Protein AF-A0A1B0BAG0-F1 (afdb_monomer)

Radius of gyration: 17.71 Å; Cα contacts (8 Å, |Δi|>4): 129; chains: 1; bounding box: 37×56×43 Å

Organism: NCBI:txid67801

Secondary structure (DSSP, 8-state):
--SSHHHHHHHHHHHHHT----HHHHHHS---HHHHHHHHHHHHHTT--S----TT--HHHHHHHHHHH-SS--HHHHHHHHHHHHHTTSB-GGGPBP--S-HHHHHHHHHHHHHHHHHHHHHHSS-HHHHHHHHHHHHHHHHHHHH-

Mean predicted aligned error: 11.03 Å

Structure (mmCIF, N/CA/C/O backbone):
data_AF-A0A1B0BAG0-F1
#
_entry.id   AF-A0A1B0BAG0-F1
#
loop_
_atom_site.group_PDB
_atom_site.id
_atom_site.type_symbol
_atom_site.label_atom_id
_atom_site.label_alt_id
_atom_site.label_comp_id
_atom_site.label_asym_id
_atom_site.label_entity_id
_atom_site.label_seq_id
_atom_site.pdbx_PDB_ins_code
_atom_site.Cartn_x
_atom_site.Cartn_y
_atom_site.Cartn_z
_atom_site.occupancy
_atom_site.B_iso_or_equiv
_atom_site.auth_seq_id
_atom_site.auth_comp_id
_atom_site.auth_asym_id
_atom_site.auth_atom_id
_atom_site.pdbx_PDB_model_num
ATOM 1 N N . MET A 1 1 ? -6.754 43.039 -27.843 1.00 47.22 1 MET A N 1
ATOM 2 C CA . MET A 1 1 ? -7.750 42.061 -27.342 1.00 47.22 1 MET A CA 1
ATOM 3 C C . MET A 1 1 ? -7.449 40.725 -28.001 1.00 47.22 1 MET A C 1
ATOM 5 O O . MET A 1 1 ? -7.025 40.761 -29.142 1.00 47.22 1 MET A O 1
ATOM 9 N N . GLN A 1 2 ? -7.673 39.607 -27.305 1.00 49.12 2 GLN A N 1
ATOM 10 C CA . GLN A 1 2 ? -7.195 38.240 -27.601 1.00 49.12 2 GLN A CA 1
ATOM 11 C C . GLN A 1 2 ? -5.753 37.982 -27.151 1.00 49.12 2 GLN A C 1
ATOM 13 O O . GLN A 1 2 ? -4.824 38.601 -27.645 1.00 49.12 2 GLN A O 1
ATOM 18 N N . SER A 1 3 ? -5.617 37.072 -26.181 1.00 52.56 3 SER A N 1
ATOM 19 C CA . SER A 1 3 ? -4.497 36.127 -25.971 1.00 52.56 3 SER A CA 1
ATOM 20 C C . SER A 1 3 ? -4.189 35.852 -24.489 1.00 52.56 3 SER A C 1
ATOM 22 O O . SER A 1 3 ? -3.134 35.332 -24.159 1.00 52.56 3 SER A O 1
ATOM 24 N N . TRP A 1 4 ? -5.095 36.170 -23.555 1.00 42.81 4 TRP A N 1
ATOM 25 C CA . TRP A 1 4 ? -4.972 35.696 -22.160 1.00 42.81 4 TRP A CA 1
ATOM 26 C C . TRP A 1 4 ? -5.941 34.549 -21.835 1.00 42.81 4 TRP A C 1
ATOM 28 O O . TRP A 1 4 ? -5.652 33.723 -20.977 1.00 42.81 4 TRP A O 1
ATOM 38 N N . PHE A 1 5 ? -7.041 34.417 -22.587 1.00 45.72 5 PHE A N 1
ATOM 39 C CA . PHE A 1 5 ? -7.985 33.302 -22.434 1.00 45.72 5 PHE A CA 1
ATOM 40 C C . PHE A 1 5 ? -7.398 31.944 -22.861 1.00 45.72 5 PHE A C 1
ATOM 42 O O . PHE A 1 5 ? -7.742 30.929 -22.265 1.00 45.72 5 PHE A O 1
ATOM 49 N N . LEU A 1 6 ? -6.470 31.907 -23.827 1.00 45.78 6 LEU A N 1
ATOM 50 C CA . LEU A 1 6 ? -5.842 30.653 -24.276 1.00 45.78 6 LEU A CA 1
ATOM 51 C C . LEU A 1 6 ? -4.920 30.039 -23.209 1.00 45.78 6 LEU A C 1
ATOM 53 O O . LEU A 1 6 ? -4.870 28.820 -23.087 1.00 45.78 6 LEU A O 1
ATOM 57 N N . LEU A 1 7 ? -4.258 30.858 -22.384 1.00 48.84 7 LEU A N 1
ATOM 58 C CA . LEU A 1 7 ? -3.395 30.366 -21.301 1.00 48.84 7 LEU A CA 1
ATOM 59 C C . LEU A 1 7 ? -4.196 29.711 -20.164 1.00 48.84 7 LEU A C 1
ATOM 61 O O . LEU A 1 7 ? -3.745 28.724 -19.587 1.00 48.84 7 LEU A O 1
ATOM 65 N N . LEU A 1 8 ? -5.410 30.200 -19.887 1.00 47.00 8 LEU A N 1
ATOM 66 C CA . LEU A 1 8 ? -6.302 29.592 -18.892 1.00 47.00 8 LEU A CA 1
ATOM 67 C C . LEU A 1 8 ? -6.873 28.248 -19.365 1.00 47.00 8 LEU A C 1
ATOM 69 O O . LEU A 1 8 ? -7.036 27.338 -18.554 1.00 47.00 8 LEU A O 1
ATOM 73 N N . ILE A 1 9 ? -7.121 28.094 -20.669 1.00 47.66 9 ILE A N 1
ATOM 74 C CA . ILE A 1 9 ? -7.603 26.828 -21.241 1.00 47.66 9 ILE A CA 1
ATOM 75 C C . ILE A 1 9 ? -6.493 25.767 -21.202 1.00 47.66 9 ILE A C 1
ATOM 77 O O . ILE A 1 9 ? -6.750 24.635 -20.794 1.00 47.66 9 ILE A O 1
ATOM 81 N N . ILE A 1 10 ? -5.246 26.133 -21.526 1.00 47.59 10 ILE A N 1
ATOM 82 C CA . ILE A 1 10 ? -4.112 25.192 -21.480 1.00 47.59 10 ILE A CA 1
ATOM 83 C C . ILE A 1 10 ? -3.889 24.684 -20.043 1.00 47.59 10 ILE A C 1
ATOM 85 O O . ILE A 1 10 ? -3.738 23.479 -19.838 1.00 47.59 10 ILE A O 1
ATOM 89 N N . GLY A 1 11 ? -3.984 25.562 -19.037 1.00 44.12 11 GLY A N 1
ATOM 90 C CA . GLY A 1 11 ? -3.853 25.179 -17.626 1.00 44.12 11 GLY A CA 1
ATOM 91 C C . GLY A 1 11 ? -4.902 24.167 -17.143 1.00 44.12 11 GLY A C 1
ATOM 92 O O . GLY A 1 11 ? -4.575 23.290 -16.351 1.00 44.12 11 GLY A O 1
ATOM 93 N N . GLN A 1 12 ? -6.141 24.231 -17.647 1.00 40.72 12 GLN A N 1
ATOM 94 C CA . GLN A 1 12 ? -7.191 23.264 -17.292 1.00 40.72 12 GLN A CA 1
ATOM 95 C C . GLN A 1 12 ? -7.059 21.927 -18.034 1.00 40.72 12 GLN A C 1
ATOM 97 O O . GLN A 1 12 ? -7.434 20.886 -17.494 1.00 40.72 12 GLN A O 1
ATOM 102 N N . THR A 1 13 ? -6.502 21.926 -19.250 1.00 43.00 13 THR A N 1
ATOM 103 C CA . THR A 1 13 ? -6.323 20.688 -20.030 1.00 43.00 13 THR A CA 1
ATOM 104 C C . THR A 1 13 ? -5.243 19.764 -19.467 1.00 43.00 13 THR A C 1
ATOM 106 O O . THR A 1 13 ? -5.418 18.547 -19.498 1.00 43.00 13 THR A O 1
ATOM 109 N N . VAL A 1 14 ? -4.175 20.307 -18.868 1.00 44.12 14 VAL A N 1
ATOM 110 C CA . VAL A 1 14 ? -3.116 19.493 -18.239 1.00 44.12 14 VAL A CA 1
ATOM 111 C C . VAL A 1 14 ? -3.667 18.693 -17.051 1.00 44.12 14 VAL A C 1
ATOM 113 O O . VA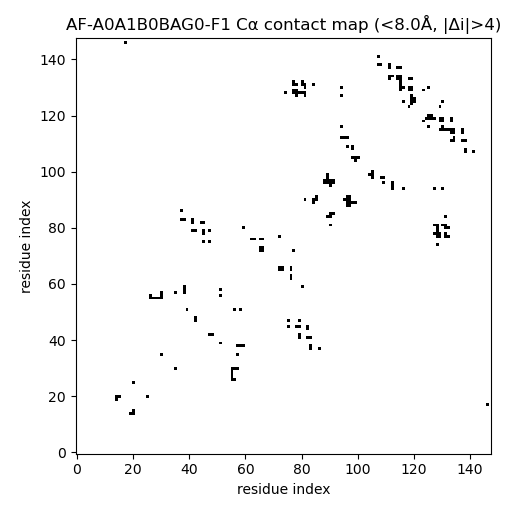L A 1 14 ? -3.348 17.518 -16.890 1.00 44.12 14 VAL A O 1
ATOM 116 N N . THR A 1 15 ? -4.580 19.274 -16.271 1.00 44.72 15 THR A N 1
ATOM 117 C CA . THR A 1 15 ? -5.223 18.605 -15.127 1.00 44.72 15 THR A CA 1
ATOM 118 C C . THR A 1 15 ? -6.066 17.394 -15.547 1.00 44.72 15 THR A C 1
ATOM 120 O O . THR A 1 15 ? -6.131 16.405 -14.818 1.00 44.72 15 THR A O 1
ATOM 123 N N . ILE A 1 16 ? -6.683 17.446 -16.734 1.00 45.25 16 ILE A N 1
ATOM 124 C CA . ILE A 1 16 ? -7.505 16.358 -17.291 1.00 45.25 16 ILE A CA 1
ATOM 125 C C . ILE A 1 16 ? -6.622 15.205 -17.790 1.00 45.25 16 ILE A C 1
ATOM 127 O O . ILE A 1 16 ? -6.950 14.045 -17.555 1.00 45.25 16 ILE A O 1
ATOM 131 N N . ILE A 1 17 ? -5.488 15.512 -18.431 1.00 41.28 17 ILE A N 1
ATOM 132 C CA . ILE A 1 17 ? -4.572 14.500 -18.986 1.00 41.28 17 ILE A CA 1
ATOM 133 C C . ILE A 1 17 ? -3.839 13.733 -17.870 1.00 41.28 17 ILE A C 1
ATOM 135 O O . ILE A 1 17 ? -3.554 12.549 -18.027 1.00 41.28 17 ILE A O 1
ATOM 139 N N . LEU A 1 18 ? -3.581 14.371 -16.72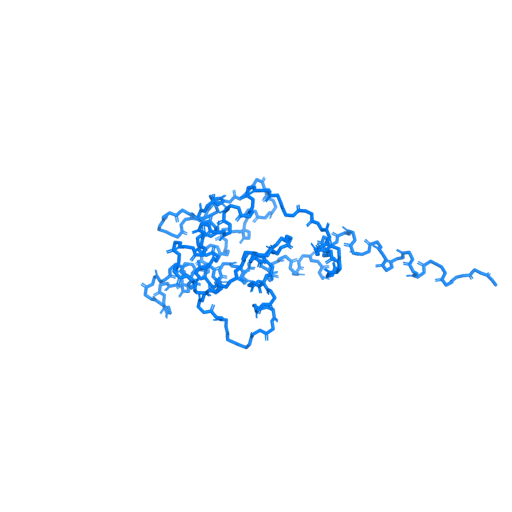3 1.00 37.47 18 LEU A N 1
ATOM 140 C CA . LEU A 1 18 ? -2.812 13.775 -15.622 1.00 37.47 18 LEU A CA 1
ATOM 141 C C . LEU A 1 18 ? -3.653 13.078 -14.547 1.00 37.47 18 LEU A C 1
ATOM 143 O O . LEU A 1 18 ? -3.092 12.523 -13.606 1.00 37.47 18 LEU A O 1
ATOM 147 N N . GLY A 1 19 ? -4.986 13.121 -14.631 1.00 38.22 19 GLY A N 1
ATOM 148 C CA . GLY A 1 19 ? -5.865 12.496 -13.633 1.00 38.22 19 GLY A CA 1
ATOM 149 C C . GLY A 1 19 ? -5.715 13.050 -12.206 1.00 38.22 19 GLY A C 1
ATOM 150 O O . GLY A 1 19 ? -6.304 12.512 -11.267 1.00 38.22 19 GLY A O 1
ATOM 151 N N . VAL A 1 20 ? -4.957 14.134 -12.007 1.00 45.09 20 VAL A N 1
ATOM 152 C CA . VAL A 1 20 ? -4.765 14.756 -10.695 1.00 45.09 20 VAL A CA 1
ATOM 153 C C . VAL A 1 20 ? -5.921 15.717 -10.449 1.00 45.09 20 VAL A C 1
ATOM 155 O O . VAL A 1 20 ? -5.841 16.907 -10.740 1.00 45.09 20 VAL A O 1
ATOM 158 N N . LYS A 1 21 ? -7.025 15.195 -9.906 1.00 43.72 21 LYS A N 1
ATOM 159 C CA . LYS A 1 21 ? -8.146 16.036 -9.466 1.00 43.72 21 LYS A CA 1
ATOM 160 C C . LYS A 1 21 ? -7.672 17.040 -8.399 1.00 43.72 21 LYS A C 1
ATOM 162 O O . LYS A 1 21 ? -6.966 16.620 -7.471 1.00 43.72 21 LYS A O 1
ATOM 167 N N . PRO A 1 22 ? -8.059 18.330 -8.492 1.00 44.94 22 PRO A N 1
ATOM 168 C CA . PRO A 1 22 ? -7.777 19.313 -7.450 1.00 44.94 22 PRO A CA 1
ATOM 169 C C . PRO A 1 22 ? -8.440 18.896 -6.129 1.00 44.94 22 PRO A C 1
ATOM 171 O O . PRO A 1 22 ? -9.479 18.237 -6.130 1.00 44.94 22 PRO A O 1
ATOM 174 N N . MET A 1 23 ? -7.850 19.289 -4.997 1.00 41.16 23 MET A N 1
ATOM 175 C CA . MET A 1 23 ? -8.252 18.858 -3.644 1.00 41.16 23 MET A CA 1
ATOM 176 C C . MET A 1 23 ? -9.758 19.036 -3.361 1.00 41.16 23 MET A C 1
ATOM 178 O O . MET A 1 23 ? -10.390 18.156 -2.787 1.00 41.16 23 MET A O 1
ATOM 182 N N . VAL A 1 24 ? -10.353 20.133 -3.838 1.00 37.22 24 VAL A N 1
ATOM 183 C CA . VAL A 1 24 ? -11.793 20.431 -3.696 1.00 37.22 24 VAL A CA 1
ATOM 184 C C . VAL A 1 24 ? -12.674 19.444 -4.474 1.00 37.22 24 VAL A C 1
ATOM 186 O O . VAL A 1 24 ? -13.793 19.147 -4.073 1.00 37.22 24 VAL A O 1
ATOM 189 N N . GLN A 1 25 ? -12.174 18.914 -5.586 1.00 44.16 25 GLN A N 1
ATOM 190 C CA . GLN A 1 25 ? -12.918 18.012 -6.459 1.00 44.16 25 GLN A CA 1
ATOM 191 C C . GLN A 1 25 ? -12.803 16.549 -6.012 1.00 44.16 25 GLN A C 1
ATOM 193 O O . GLN A 1 25 ? -13.757 15.808 -6.203 1.00 44.16 25 GLN A O 1
ATOM 198 N N . ARG A 1 26 ? -11.710 16.164 -5.329 1.00 47.41 26 ARG A N 1
ATOM 199 C CA . ARG A 1 26 ? -11.632 14.894 -4.576 1.00 47.41 26 ARG A CA 1
ATOM 200 C C . ARG A 1 26 ? -12.617 14.851 -3.410 1.00 47.41 26 ARG A C 1
ATOM 202 O O . ARG A 1 26 ? -13.326 13.871 -3.252 1.00 47.41 26 ARG A O 1
ATOM 209 N N . TYR A 1 27 ? -12.727 15.950 -2.659 1.00 40.06 27 TYR A N 1
ATOM 210 C CA . TYR A 1 27 ? -13.672 16.058 -1.541 1.00 40.06 27 TYR A CA 1
ATOM 211 C C . TYR A 1 27 ? -15.146 15.951 -1.979 1.00 40.06 27 TYR A C 1
ATOM 213 O O . TYR A 1 27 ? -15.988 15.469 -1.227 1.00 40.06 27 TYR A O 1
ATOM 221 N N . ASN A 1 28 ? -15.454 16.385 -3.206 1.00 43.81 28 ASN A N 1
ATOM 222 C CA . ASN A 1 28 ? -16.802 16.338 -3.775 1.00 43.81 28 ASN A CA 1
ATOM 223 C C . ASN A 1 28 ? -17.110 15.046 -4.550 1.00 43.81 28 ASN A C 1
ATOM 225 O O . ASN A 1 28 ? -18.269 14.824 -4.908 1.00 43.81 28 ASN A O 1
ATOM 229 N N . ASP A 1 29 ? -16.116 14.196 -4.826 1.00 54.41 29 ASP A N 1
ATOM 230 C CA . ASP A 1 29 ? -16.383 12.881 -5.398 1.00 54.41 29 ASP A CA 1
ATOM 231 C C . ASP A 1 29 ? -17.060 12.010 -4.333 1.00 54.41 29 ASP A C 1
ATOM 233 O O . ASP A 1 29 ? -16.600 11.863 -3.198 1.00 54.41 29 ASP A O 1
ATOM 237 N N . THR A 1 30 ? -18.182 11.394 -4.690 1.00 57.12 30 THR A N 1
ATOM 238 C CA . THR A 1 30 ? -18.817 10.413 -3.814 1.00 57.12 30 THR A CA 1
ATOM 239 C C . THR A 1 30 ? -17.942 9.166 -3.789 1.00 57.12 30 THR A C 1
ATOM 241 O O . THR A 1 30 ? -17.905 8.402 -4.752 1.00 57.12 30 THR A O 1
ATOM 244 N N . ILE A 1 31 ? -17.223 8.949 -2.685 1.00 67.62 31 ILE A N 1
ATOM 245 C CA . ILE A 1 31 ? -16.527 7.683 -2.448 1.00 67.62 31 ILE A CA 1
ATOM 246 C C . ILE A 1 31 ? -17.585 6.583 -2.459 1.00 67.62 31 ILE A C 1
ATOM 248 O O . ILE A 1 31 ? -18.521 6.610 -1.654 1.00 67.62 31 ILE A O 1
ATOM 252 N N . GLY A 1 32 ? -17.445 5.635 -3.385 1.00 74.75 32 GLY A N 1
ATOM 253 C CA . GLY A 1 32 ? -18.397 4.544 -3.534 1.00 74.75 32 GLY A CA 1
ATOM 254 C C . GLY A 1 32 ? -18.560 3.755 -2.226 1.00 74.75 32 GLY A C 1
ATOM 255 O O . GLY A 1 32 ? -17.588 3.594 -1.479 1.00 74.75 32 GLY A O 1
ATOM 256 N N . PRO A 1 33 ? -19.762 3.221 -1.942 1.00 80.94 33 PRO A N 1
ATOM 257 C CA . PRO A 1 33 ? -20.029 2.482 -0.706 1.00 80.94 33 PRO A CA 1
ATOM 258 C C . PRO A 1 33 ? -19.107 1.266 -0.540 1.00 80.94 33 PRO A C 1
ATOM 260 O O . PRO A 1 33 ? -18.732 0.911 0.576 1.00 80.94 33 PRO A O 1
ATOM 263 N N . GLU A 1 34 ? -18.691 0.649 -1.648 1.00 84.06 34 GLU A N 1
ATOM 264 C CA . GLU A 1 34 ? -17.728 -0.450 -1.638 1.00 84.06 34 GLU A CA 1
ATOM 265 C C . GLU A 1 34 ? -16.328 -0.002 -1.202 1.00 84.06 34 GLU A C 1
ATOM 267 O O . GLU A 1 34 ? -15.720 -0.652 -0.352 1.00 84.06 34 GLU A O 1
ATOM 272 N N . THR A 1 35 ? -15.833 1.124 -1.722 1.00 85.00 35 THR A N 1
ATOM 273 C CA . THR A 1 35 ? -14.533 1.674 -1.327 1.00 85.00 35 THR A CA 1
ATOM 274 C C . THR A 1 35 ? -14.530 2.010 0.159 1.00 85.00 35 THR A C 1
ATOM 276 O O . THR A 1 35 ? -13.646 1.541 0.868 1.00 85.00 35 THR A O 1
ATOM 279 N N . GLN A 1 36 ? -15.555 2.707 0.666 1.00 86.56 36 GLN A N 1
ATOM 280 C CA . GLN A 1 36 ? -15.660 3.002 2.102 1.00 86.56 36 GLN A CA 1
ATOM 281 C C . GLN A 1 36 ? -15.696 1.730 2.956 1.00 86.56 36 GLN A C 1
ATOM 283 O O . GLN A 1 36 ? -15.057 1.670 4.007 1.00 86.56 36 GLN A O 1
ATOM 288 N N . ARG A 1 37 ? -16.417 0.691 2.513 1.00 88.94 37 ARG A N 1
ATOM 289 C CA . ARG A 1 37 ? -16.440 -0.604 3.205 1.00 88.94 37 ARG A CA 1
ATOM 290 C C . ARG A 1 37 ? -15.038 -1.208 3.292 1.00 88.94 37 ARG A C 1
ATOM 292 O O . ARG A 1 37 ? -14.629 -1.613 4.377 1.00 88.94 37 ARG A O 1
ATOM 299 N N . ILE A 1 38 ? -14.302 -1.246 2.181 1.00 91.81 38 ILE A N 1
ATOM 300 C CA . ILE A 1 38 ? -12.936 -1.790 2.132 1.00 91.81 38 ILE A CA 1
ATOM 301 C C . ILE A 1 38 ? -11.992 -0.985 3.032 1.00 91.81 38 ILE A C 1
ATOM 303 O O . ILE A 1 38 ? -11.222 -1.571 3.791 1.00 91.81 38 ILE A O 1
ATOM 307 N N . GLU A 1 39 ? -12.072 0.345 2.998 1.00 92.69 39 GLU A N 1
ATOM 308 C CA . GLU A 1 39 ? -11.261 1.212 3.855 1.00 92.69 39 GLU A CA 1
ATOM 309 C C . GLU A 1 39 ? -11.508 0.928 5.347 1.00 92.69 39 GLU A C 1
ATOM 311 O O . GLU A 1 39 ? -10.554 0.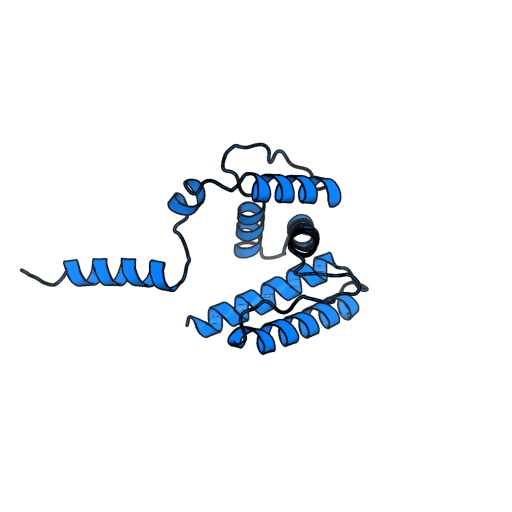745 6.106 1.00 92.69 39 GLU A O 1
ATOM 316 N N . LYS A 1 40 ? -12.778 0.799 5.763 1.00 91.44 40 LYS A N 1
ATOM 317 C CA . LYS A 1 40 ? -13.149 0.443 7.145 1.00 91.44 40 LYS A CA 1
ATOM 318 C C . LYS A 1 40 ? -12.665 -0.952 7.539 1.00 91.44 40 LYS A C 1
ATOM 320 O O . LYS A 1 40 ? -12.184 -1.141 8.657 1.00 91.44 40 LYS A O 1
ATOM 325 N N . GLU A 1 41 ? -12.764 -1.928 6.637 1.00 94.06 41 GLU A N 1
ATOM 326 C CA . GLU A 1 41 ? -12.221 -3.268 6.871 1.00 94.06 41 GLU A CA 1
ATOM 327 C C . GLU A 1 41 ? -10.712 -3.234 7.101 1.00 94.06 41 GLU A C 1
ATOM 329 O O . GLU A 1 41 ? -10.234 -3.889 8.023 1.00 94.06 41 GLU A O 1
ATOM 334 N N . CYS A 1 42 ? -9.973 -2.445 6.319 1.00 95.56 42 CYS A N 1
ATOM 335 C CA . CYS A 1 42 ? -8.527 -2.347 6.466 1.00 95.56 42 CYS A CA 1
ATOM 336 C C . CYS A 1 42 ? -8.088 -1.628 7.735 1.00 95.56 42 CYS A C 1
ATOM 338 O O . CYS A 1 42 ? -7.143 -2.072 8.381 1.00 95.56 42 CYS A O 1
ATOM 340 N N . LEU A 1 43 ? -8.803 -0.582 8.152 1.00 94.69 43 LEU A N 1
ATOM 341 C CA . LEU A 1 43 ? -8.571 0.031 9.460 1.00 94.69 43 LEU A CA 1
ATOM 342 C C . LEU A 1 43 ? -8.731 -0.984 10.597 1.00 94.69 43 LEU A C 1
ATOM 344 O O . LEU A 1 43 ? -7.908 -1.026 11.510 1.00 94.69 43 LEU A O 1
ATOM 348 N N . LYS A 1 44 ? -9.767 -1.829 10.520 1.00 94.81 44 LYS A N 1
ATOM 349 C CA . LYS A 1 44 ? -10.035 -2.863 11.523 1.00 94.81 44 LYS A CA 1
ATOM 350 C C . LYS A 1 44 ? -8.999 -3.989 11.492 1.00 94.81 44 LYS A C 1
ATOM 352 O O . LYS A 1 44 ? -8.515 -4.380 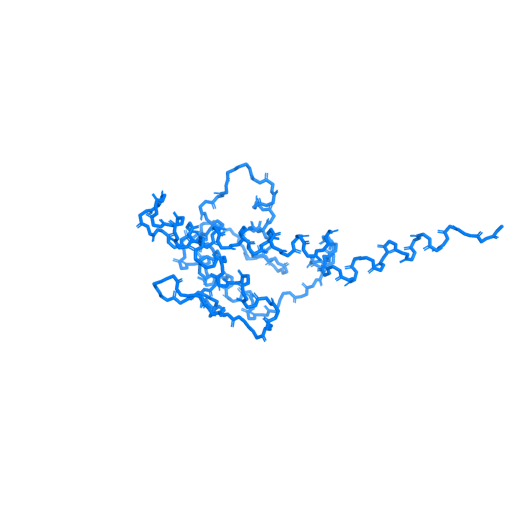12.548 1.00 94.81 44 LYS A O 1
ATOM 357 N N . GLU A 1 45 ? -8.677 -4.518 10.312 1.00 95.81 45 GLU A N 1
ATOM 358 C CA . GLU A 1 45 ? -7.743 -5.641 10.145 1.00 95.81 45 GLU A CA 1
ATOM 359 C C . GLU A 1 45 ? -6.332 -5.273 10.619 1.00 95.81 45 GLU A C 1
ATOM 361 O O . GLU A 1 45 ? -5.697 -6.046 11.331 1.00 95.81 45 GLU A O 1
ATOM 366 N N . GLU A 1 46 ? -5.879 -4.059 10.305 1.00 95.50 46 GLU A N 1
ATOM 367 C CA . GLU A 1 46 ? -4.564 -3.549 10.707 1.00 95.50 46 GLU A CA 1
ATOM 368 C C . GLU A 1 46 ? -4.555 -2.940 12.120 1.00 95.50 46 GLU A C 1
ATOM 370 O O . GLU A 1 46 ? -3.532 -2.425 12.567 1.00 95.50 46 GLU A O 1
ATOM 375 N N . SER A 1 47 ? -5.690 -2.980 12.833 1.00 94.94 47 SER A N 1
ATOM 376 C CA . SER A 1 47 ? -5.860 -2.383 14.167 1.00 94.94 47 SER A CA 1
ATOM 377 C C . SER A 1 47 ? -5.419 -0.912 14.236 1.00 94.94 47 SER A C 1
ATOM 379 O O . SER A 1 47 ? -4.814 -0.471 15.215 1.00 94.94 47 SER A O 1
ATOM 381 N N . ILE A 1 48 ? -5.705 -0.141 13.183 1.00 93.44 48 ILE A N 1
ATOM 382 C CA . ILE A 1 48 ? -5.292 1.260 13.074 1.00 93.44 48 ILE A CA 1
ATOM 383 C C . ILE A 1 48 ? -6.259 2.127 13.890 1.00 93.44 48 ILE A C 1
ATOM 385 O O . ILE A 1 48 ? -7.449 2.184 13.567 1.00 93.44 48 ILE A O 1
ATOM 389 N N . PRO A 1 49 ? -5.778 2.832 14.931 1.00 86.81 49 PRO A N 1
ATOM 390 C CA . PRO A 1 49 ? -6.630 3.694 15.730 1.00 86.81 49 PRO A CA 1
ATOM 391 C C . PRO A 1 49 ? -7.003 4.957 14.949 1.00 86.81 49 PRO A C 1
ATOM 393 O O . PRO A 1 49 ? -6.177 5.537 14.242 1.00 86.81 49 PRO A O 1
ATOM 396 N N . GLY A 1 50 ? -8.237 5.420 15.123 1.00 77.38 50 GLY A N 1
ATOM 397 C CA . GLY A 1 50 ? -8.700 6.693 14.579 1.00 77.38 50 GLY A CA 1
ATOM 398 C C . GLY A 1 50 ? -10.205 6.718 14.352 1.00 77.38 50 GLY A C 1
ATOM 399 O O . GLY A 1 50 ? -10.840 5.676 14.195 1.00 77.38 50 GLY A O 1
ATOM 400 N N . ASN A 1 51 ? -10.775 7.922 14.343 1.00 74.75 51 ASN A N 1
ATOM 401 C CA . ASN A 1 51 ? -12.167 8.124 13.969 1.00 74.75 51 ASN A CA 1
ATOM 402 C C . ASN A 1 51 ? -12.241 8.531 12.494 1.00 74.75 51 ASN A C 1
ATOM 404 O O . ASN A 1 51 ? -12.079 9.700 12.154 1.00 74.75 51 ASN A O 1
ATOM 408 N N . PHE A 1 52 ? -12.453 7.540 11.634 1.00 78.06 52 PHE A N 1
ATOM 409 C CA . PHE A 1 52 ? -12.561 7.710 10.184 1.00 78.06 52 PHE A CA 1
ATOM 410 C C . PHE A 1 52 ? -14.015 7.646 9.692 1.00 78.06 52 PHE A C 1
ATOM 412 O O . PHE A 1 52 ? -14.259 7.516 8.496 1.00 78.06 52 PHE A O 1
ATOM 419 N N . ASP A 1 53 ? -14.994 7.717 10.600 1.00 69.69 53 ASP A N 1
ATOM 420 C CA . ASP A 1 53 ? -16.418 7.573 10.278 1.00 69.69 53 ASP A CA 1
ATOM 421 C C . ASP A 1 53 ? -17.049 8.904 9.838 1.00 69.69 53 ASP A C 1
ATOM 423 O O . ASP A 1 53 ? -18.073 9.350 10.355 1.00 69.69 53 ASP A O 1
ATOM 427 N N . LEU A 1 54 ? -16.386 9.580 8.899 1.00 68.12 54 LEU A N 1
ATOM 428 C CA . LEU A 1 54 ? -16.838 10.843 8.329 1.00 68.12 54 LEU A CA 1
ATOM 429 C C . LEU A 1 54 ? -17.424 10.599 6.928 1.00 68.12 54 LEU A C 1
ATOM 431 O O . LEU A 1 54 ? -16.770 9.963 6.094 1.00 68.12 54 LEU A O 1
ATOM 435 N N . PRO A 1 55 ? -18.634 11.110 6.627 1.00 66.06 55 PRO A N 1
ATOM 436 C CA . PRO A 1 55 ? -19.180 11.067 5.275 1.00 66.06 55 PRO A CA 1
ATOM 437 C C . PRO A 1 55 ? -18.209 11.721 4.287 1.00 66.06 55 PRO A C 1
ATOM 439 O O . PRO A 1 55 ? -17.656 12.780 4.579 1.00 66.06 55 PRO A O 1
ATOM 442 N N . HIS A 1 56 ? -18.016 11.103 3.119 1.00 71.50 56 HIS A N 1
ATOM 443 C CA . HIS A 1 56 ? -17.124 11.596 2.055 1.00 71.50 56 HIS A CA 1
ATOM 444 C C . HIS A 1 56 ? -15.634 11.670 2.429 1.00 71.50 56 HIS A C 1
ATOM 446 O O . HIS A 1 56 ? -14.848 12.292 1.721 1.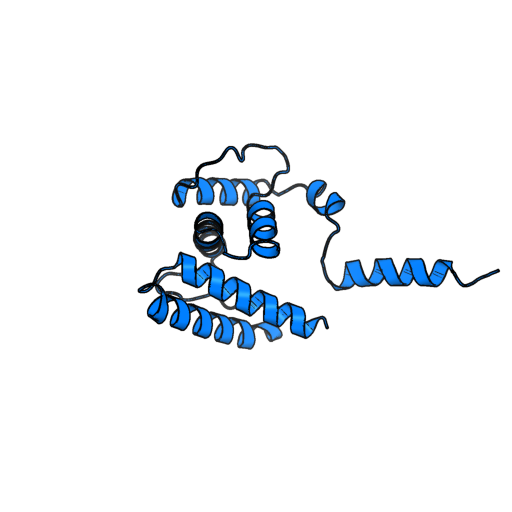00 71.50 56 HIS A O 1
ATOM 452 N N . TYR A 1 57 ? -15.218 11.009 3.510 1.00 81.81 57 TYR A N 1
ATOM 453 C CA . TYR A 1 57 ? -13.814 10.933 3.891 1.00 81.81 57 TYR A CA 1
ATOM 454 C C . TYR A 1 57 ? -13.152 9.668 3.347 1.00 81.81 57 TYR A C 1
ATOM 456 O O . TYR A 1 57 ? -13.592 8.562 3.657 1.00 81.81 57 TYR A O 1
ATOM 464 N N . SER A 1 58 ? -12.081 9.828 2.563 1.00 87.19 58 SER A N 1
ATOM 465 C CA . SER A 1 58 ? -11.274 8.700 2.094 1.00 87.19 58 SER A CA 1
ATOM 466 C C . SER A 1 58 ? -10.080 8.498 3.011 1.00 87.19 58 SER A C 1
ATOM 468 O O . SER A 1 58 ? -9.180 9.336 3.109 1.00 87.19 58 SER A O 1
ATOM 470 N N . VAL A 1 59 ? -10.044 7.331 3.643 1.00 90.75 59 VAL A N 1
ATOM 471 C CA . VAL A 1 59 ? -8.895 6.870 4.427 1.00 90.75 59 VAL A CA 1
ATOM 472 C C . VAL A 1 59 ? -7.678 6.686 3.520 1.00 90.75 59 VAL A C 1
ATOM 474 O O . VAL A 1 59 ? -6.552 6.995 3.911 1.00 90.75 59 VAL A O 1
ATOM 477 N N . THR A 1 60 ? -7.906 6.246 2.280 1.00 89.62 60 THR A N 1
ATOM 478 C CA . THR A 1 60 ? -6.859 6.144 1.263 1.00 89.62 60 THR A CA 1
ATOM 479 C C . THR A 1 60 ? -6.241 7.513 0.989 1.00 89.62 60 THR A C 1
ATOM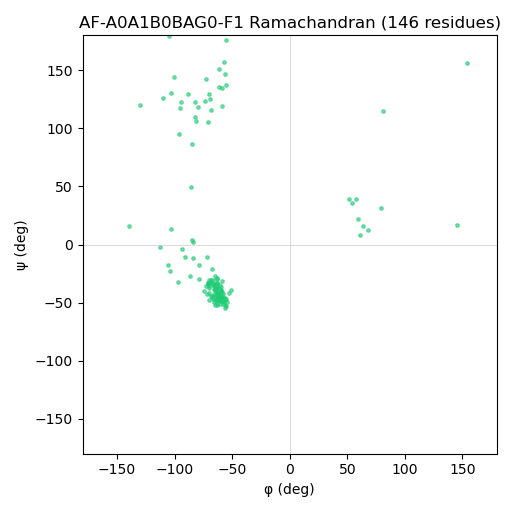 481 O O . THR A 1 60 ? -5.024 7.659 1.080 1.00 89.62 60 THR A O 1
ATOM 484 N N . GLU A 1 61 ? -7.052 8.541 0.719 1.00 88.19 61 GLU A N 1
ATOM 485 C CA . GLU A 1 61 ? -6.551 9.900 0.477 1.00 88.19 61 GLU A CA 1
ATOM 486 C C . GLU A 1 61 ? -5.859 10.499 1.700 1.00 88.19 61 GLU A C 1
ATOM 488 O O . GLU A 1 61 ? -4.828 11.156 1.550 1.00 88.19 61 GLU A O 1
ATOM 493 N N . HIS A 1 62 ? -6.369 10.234 2.905 1.00 90.06 62 HIS A N 1
ATOM 494 C CA . HIS A 1 62 ? -5.712 10.633 4.146 1.00 90.06 62 HIS A CA 1
ATOM 495 C C . HIS A 1 62 ? -4.280 10.096 4.227 1.00 90.06 62 HIS A C 1
ATOM 497 O O . HIS A 1 62 ? -3.336 10.863 4.431 1.00 90.06 62 HIS A O 1
ATOM 503 N N . PHE A 1 63 ? -4.103 8.786 4.033 1.00 91.50 63 PHE A N 1
ATOM 504 C CA . PHE A 1 63 ? -2.782 8.170 4.110 1.00 91.50 63 PHE A CA 1
ATOM 505 C C . PHE A 1 63 ? -1.880 8.552 2.935 1.00 91.50 63 PHE A C 1
ATOM 507 O O . PHE A 1 63 ? -0.678 8.721 3.140 1.00 91.50 63 PHE A O 1
ATOM 514 N N . LEU A 1 64 ? -2.428 8.770 1.735 1.00 88.31 64 LEU A N 1
ATOM 515 C CA . LEU A 1 64 ? -1.665 9.340 0.619 1.00 88.31 64 LEU A CA 1
ATOM 516 C C . LEU A 1 64 ? -1.160 10.750 0.945 1.00 88.31 64 LEU A C 1
ATOM 518 O O . LEU A 1 64 ? 0.005 11.050 0.694 1.00 88.31 64 LEU A O 1
ATOM 522 N N . GLY A 1 65 ? -2.001 11.600 1.537 1.00 86.25 65 GLY A N 1
ATOM 523 C CA . GLY A 1 65 ? -1.610 12.943 1.964 1.00 86.25 65 GLY A CA 1
ATOM 524 C C . GLY A 1 65 ? -0.510 12.912 3.025 1.00 86.25 65 GLY A C 1
ATOM 525 O O . GLY A 1 65 ? 0.462 13.659 2.930 1.00 86.25 65 GLY A O 1
ATOM 526 N N . GLN A 1 66 ? -0.601 11.996 3.994 1.00 87.31 66 GLN A N 1
ATOM 527 C CA . GLN A 1 66 ? 0.479 11.785 4.961 1.00 87.31 66 GLN A CA 1
ATOM 528 C C . GLN A 1 66 ? 1.778 11.369 4.273 1.00 87.31 66 GLN A C 1
ATOM 530 O O . GLN A 1 66 ? 2.826 11.934 4.565 1.00 87.31 66 GLN A O 1
ATOM 535 N N . ILE A 1 67 ? 1.714 10.420 3.338 1.00 87.25 67 ILE A N 1
ATOM 536 C CA . ILE A 1 67 ? 2.881 9.945 2.590 1.00 87.25 67 ILE A CA 1
ATOM 537 C C . ILE A 1 67 ? 3.565 11.077 1.818 1.00 87.25 67 ILE A C 1
ATOM 539 O O . ILE A 1 67 ? 4.788 11.177 1.849 1.00 87.25 67 ILE A O 1
ATOM 543 N N . GLN A 1 68 ? 2.794 11.926 1.137 1.00 83.81 68 GLN A N 1
ATOM 544 C CA . GLN A 1 68 ? 3.325 12.995 0.283 1.00 83.81 68 GLN A CA 1
ATOM 545 C C . GLN A 1 68 ? 4.139 14.040 1.050 1.00 83.81 68 GLN A C 1
ATOM 547 O O . GLN A 1 68 ? 5.039 14.655 0.481 1.00 83.81 68 GLN A O 1
ATOM 552 N N . HIS A 1 69 ? 3.826 14.247 2.327 1.00 80.12 69 HIS A N 1
ATOM 553 C CA . HIS A 1 69 ? 4.435 15.291 3.148 1.00 80.12 69 HIS A CA 1
ATOM 554 C C . HIS A 1 69 ? 5.324 14.750 4.273 1.00 80.12 69 HIS A C 1
ATOM 556 O O . HIS A 1 69 ? 5.912 15.532 5.019 1.00 80.12 69 HIS A O 1
ATOM 562 N N . ALA A 1 70 ? 5.430 13.430 4.421 1.00 82.38 70 ALA A N 1
ATOM 563 C CA . ALA A 1 70 ? 6.182 12.821 5.505 1.00 82.38 70 ALA A CA 1
ATOM 564 C C . ALA A 1 70 ? 7.657 12.613 5.145 1.00 82.38 70 ALA A C 1
ATOM 566 O O . ALA A 1 70 ? 7.991 11.958 4.162 1.00 82.38 70 ALA A O 1
ATOM 567 N N . THR A 1 71 ? 8.551 13.067 6.027 1.00 85.81 71 THR A N 1
ATOM 568 C CA . THR A 1 71 ? 9.975 12.687 5.997 1.00 85.81 71 THR A CA 1
ATOM 569 C C . THR A 1 71 ? 10.167 11.204 6.323 1.00 85.81 71 THR A C 1
ATOM 571 O O . THR A 1 71 ? 11.065 10.553 5.798 1.00 85.81 71 THR A O 1
ATOM 574 N N . VAL A 1 72 ? 9.313 10.663 7.199 1.00 88.50 72 VAL A N 1
ATOM 575 C CA . VAL A 1 72 ? 9.292 9.249 7.587 1.00 88.50 72 VAL A CA 1
ATOM 576 C C . VAL A 1 72 ? 7.865 8.742 7.472 1.00 88.50 72 VAL A C 1
ATOM 578 O O . VAL A 1 72 ? 6.965 9.245 8.143 1.00 88.50 72 VAL A O 1
ATOM 581 N N . ILE A 1 73 ? 7.660 7.732 6.630 1.00 92.06 73 ILE A N 1
ATOM 582 C CA . ILE A 1 73 ? 6.320 7.226 6.341 1.00 92.06 73 ILE A CA 1
ATOM 583 C C . ILE A 1 73 ? 5.730 6.507 7.566 1.00 92.06 73 ILE A C 1
ATOM 585 O O . ILE A 1 73 ? 6.348 5.554 8.057 1.00 92.06 73 ILE A O 1
ATOM 589 N N . PRO A 1 74 ? 4.530 6.896 8.041 1.00 92.75 74 PRO A N 1
ATOM 590 C CA . PRO A 1 74 ? 3.895 6.266 9.194 1.00 92.75 74 PRO A CA 1
ATOM 591 C C . PRO A 1 74 ? 3.599 4.785 8.956 1.00 92.75 74 PRO A C 1
ATOM 593 O O . PRO A 1 74 ? 3.030 4.424 7.926 1.00 92.75 74 PRO A O 1
ATOM 596 N N . LYS A 1 75 ? 3.891 3.929 9.945 1.00 93.94 75 LYS A N 1
ATOM 597 C CA . LYS A 1 75 ? 3.606 2.483 9.872 1.00 93.94 75 LYS A CA 1
ATOM 598 C C . LYS A 1 75 ? 2.143 2.192 9.519 1.00 93.94 75 LYS A C 1
ATOM 600 O O . LYS A 1 75 ? 1.880 1.347 8.670 1.00 93.94 75 LYS A O 1
ATOM 605 N N . ASN A 1 76 ? 1.208 2.936 10.112 1.00 95.12 76 ASN A N 1
ATOM 606 C CA . ASN A 1 76 ? -0.225 2.772 9.858 1.00 95.12 76 ASN A CA 1
ATOM 607 C C . ASN A 1 76 ? -0.579 2.988 8.382 1.00 95.12 76 ASN A C 1
ATOM 609 O O . ASN A 1 76 ? -1.353 2.212 7.838 1.00 95.12 76 ASN A O 1
ATOM 613 N N . ALA A 1 77 ? 0.032 3.973 7.716 1.00 94.44 77 ALA A N 1
ATOM 614 C CA . ALA A 1 77 ? -0.177 4.193 6.287 1.00 94.44 77 ALA A CA 1
ATOM 615 C C . ALA A 1 77 ? 0.312 2.984 5.476 1.00 94.44 77 ALA A C 1
ATOM 617 O O . ALA A 1 77 ? -0.420 2.451 4.646 1.00 94.44 77 ALA A O 1
ATOM 618 N N . LYS A 1 78 ? 1.524 2.495 5.768 1.00 95.50 78 LYS A N 1
ATOM 619 C CA . LYS A 1 78 ? 2.110 1.329 5.088 1.00 95.50 78 LYS A CA 1
ATOM 620 C C . LYS A 1 78 ? 1.226 0.085 5.222 1.00 95.50 78 LYS A C 1
ATOM 622 O O . LYS A 1 78 ? 0.912 -0.568 4.228 1.00 95.50 78 LYS A O 1
ATOM 627 N N . CYS A 1 79 ? 0.790 -0.215 6.444 1.00 96.56 79 CYS A N 1
ATOM 628 C CA . CYS A 1 79 ? -0.051 -1.375 6.723 1.00 96.56 79 CYS A CA 1
ATOM 629 C C . CYS A 1 79 ? -1.468 -1.222 6.161 1.00 96.56 79 CYS A C 1
ATOM 631 O O . CYS A 1 79 ? -2.009 -2.177 5.607 1.00 96.56 79 CYS A O 1
ATOM 633 N N . PHE A 1 80 ? -2.034 -0.012 6.179 1.00 96.31 80 PHE A N 1
ATOM 634 C CA . PHE A 1 80 ? -3.293 0.259 5.491 1.00 96.31 80 PHE A CA 1
ATOM 635 C C . PHE A 1 80 ? -3.200 -0.107 4.004 1.00 96.31 80 PHE A C 1
ATOM 637 O O . PHE A 1 80 ? -4.045 -0.850 3.507 1.00 96.31 80 PHE A O 1
ATOM 644 N N . PHE A 1 81 ? -2.139 0.327 3.308 1.00 94.25 81 PHE A N 1
ATOM 645 C CA . PHE A 1 81 ? -1.930 -0.035 1.903 1.00 94.25 81 PHE A CA 1
ATOM 646 C C . PHE A 1 81 ? -1.692 -1.531 1.699 1.00 94.25 81 PHE A C 1
ATOM 648 O O . PHE A 1 81 ? -2.170 -2.075 0.707 1.00 94.25 81 PHE A O 1
ATOM 655 N N . ARG A 1 82 ? -1.031 -2.226 2.636 1.00 95.12 82 ARG A N 1
ATOM 656 C CA . ARG A 1 82 ? -0.914 -3.694 2.595 1.00 95.12 82 ARG A CA 1
ATOM 657 C C . ARG A 1 82 ? -2.290 -4.353 2.538 1.00 95.12 82 ARG A C 1
ATOM 659 O O . ARG A 1 82 ? -2.542 -5.138 1.623 1.00 95.12 82 ARG A O 1
ATOM 666 N N . CYS A 1 83 ? -3.179 -4.032 3.482 1.00 95.75 83 CYS A N 1
ATOM 667 C CA . CYS A 1 83 ? -4.540 -4.564 3.466 1.00 95.75 83 CYS A CA 1
ATOM 668 C C . CYS A 1 83 ? -5.284 -4.148 2.196 1.00 95.75 83 CYS A C 1
ATOM 670 O O . CYS A 1 83 ? -5.876 -4.990 1.522 1.00 95.75 83 CYS A O 1
ATOM 672 N N . TRP A 1 84 ? -5.209 -2.869 1.832 1.00 94.31 84 TRP A N 1
ATOM 673 C CA . TRP A 1 84 ? -5.902 -2.328 0.670 1.00 94.31 84 TRP A CA 1
ATOM 674 C C . TRP A 1 84 ? -5.507 -3.084 -0.607 1.00 94.31 84 TRP A C 1
ATOM 676 O O . TRP A 1 84 ? -6.372 -3.606 -1.310 1.00 94.31 84 TRP A O 1
ATOM 686 N N . TYR A 1 85 ? -4.208 -3.287 -0.853 1.00 90.75 85 TYR A N 1
ATOM 687 C CA . TYR A 1 85 ? -3.732 -4.078 -1.989 1.00 90.75 85 TYR A CA 1
ATOM 688 C C . TYR A 1 85 ? -4.234 -5.521 -1.967 1.00 90.75 85 TYR A C 1
ATOM 690 O O . TYR A 1 85 ? -4.533 -6.064 -3.030 1.00 90.75 85 TYR A O 1
ATOM 698 N N . LYS A 1 86 ? -4.358 -6.147 -0.791 1.00 91.69 86 LYS A N 1
ATOM 699 C CA . LYS A 1 86 ? -4.925 -7.499 -0.677 1.00 91.69 86 LYS A CA 1
ATOM 700 C C . LYS A 1 86 ? -6.407 -7.535 -1.034 1.00 91.69 86 LYS A C 1
ATOM 702 O O . LYS A 1 86 ? -6.823 -8.411 -1.789 1.00 91.69 86 LYS A O 1
ATOM 707 N N . LYS A 1 87 ? -7.195 -6.570 -0.554 1.00 90.00 87 LYS A N 1
ATOM 708 C CA . LYS A 1 87 ? -8.642 -6.487 -0.825 1.00 90.00 87 LYS A CA 1
ATOM 709 C C . LYS A 1 87 ? -8.940 -6.253 -2.306 1.00 90.00 87 LYS A C 1
ATOM 711 O O . LYS A 1 87 ? -9.860 -6.865 -2.835 1.00 90.00 87 LYS A O 1
ATOM 716 N N . TYR A 1 88 ? -8.120 -5.451 -2.987 1.00 86.00 88 TYR A N 1
ATOM 717 C CA . TYR A 1 88 ? -8.221 -5.228 -4.436 1.00 86.00 88 TYR A CA 1
ATOM 718 C C . TYR A 1 88 ? -7.502 -6.295 -5.284 1.00 86.00 88 TYR A C 1
ATOM 720 O O . TYR A 1 88 ? -7.438 -6.174 -6.506 1.00 86.00 88 TYR A O 1
ATOM 728 N N . GLY A 1 89 ? -6.936 -7.340 -4.667 1.00 83.81 89 GLY A N 1
ATOM 729 C CA . GLY A 1 89 ? -6.250 -8.426 -5.375 1.00 83.81 89 GLY A CA 1
ATOM 730 C C . GLY A 1 89 ? -4.937 -8.020 -6.059 1.00 83.81 89 GLY A C 1
ATOM 731 O O . GLY A 1 89 ? -4.397 -8.788 -6.858 1.00 83.81 89 GLY A O 1
ATOM 732 N N . ILE A 1 90 ? -4.411 -6.833 -5.744 1.00 85.88 90 ILE A N 1
ATOM 733 C CA . ILE A 1 90 ? -3.112 -6.338 -6.210 1.00 85.88 90 ILE A CA 1
ATOM 734 C C . ILE A 1 90 ? -1.996 -7.108 -5.517 1.00 85.88 90 ILE A C 1
ATOM 736 O O . ILE A 1 90 ? -1.051 -7.498 -6.188 1.00 85.88 90 ILE A O 1
ATOM 740 N N . LEU A 1 91 ? -2.111 -7.363 -4.212 1.00 84.88 91 LEU A N 1
ATOM 741 C CA . LEU A 1 91 ? -1.156 -8.145 -3.429 1.00 84.88 91 LEU A CA 1
ATOM 742 C C . LEU A 1 91 ? -1.778 -9.485 -3.028 1.00 84.88 91 LEU A C 1
ATOM 744 O O . LEU A 1 91 ? -2.847 -9.539 -2.428 1.00 84.88 91 LEU A O 1
ATOM 748 N N . LYS A 1 92 ? -1.089 -10.575 -3.341 1.00 85.88 92 LYS A N 1
ATOM 749 C CA . LYS A 1 92 ? -1.385 -11.934 -2.879 1.00 85.88 92 LYS A CA 1
ATOM 750 C C . LYS A 1 92 ? -0.379 -12.332 -1.795 1.00 85.88 92 LYS A C 1
ATOM 752 O O . LYS A 1 92 ? 0.512 -11.561 -1.445 1.00 85.88 92 LYS A O 1
ATOM 757 N N . SER A 1 93 ? -0.516 -13.542 -1.260 1.00 82.06 93 SER A N 1
ATOM 758 C CA . SER A 1 93 ? 0.471 -14.107 -0.335 1.00 82.06 93 SER A CA 1
ATOM 759 C C . SER A 1 93 ? 1.873 -14.167 -0.955 1.00 82.06 93 SER A C 1
ATOM 761 O O . SER A 1 93 ? 2.033 -14.198 -2.179 1.00 82.06 93 SER A O 1
ATOM 763 N N . ASN A 1 94 ? 2.895 -14.198 -0.094 1.00 81.62 94 ASN A N 1
ATOM 764 C CA . ASN A 1 94 ? 4.304 -14.329 -0.481 1.00 81.62 94 ASN A CA 1
ATOM 765 C C . ASN A 1 94 ? 4.778 -13.228 -1.447 1.00 81.62 94 ASN A C 1
ATOM 767 O O . ASN A 1 94 ? 5.529 -13.494 -2.386 1.00 81.62 94 ASN A O 1
ATOM 771 N N . PHE A 1 95 ? 4.325 -11.987 -1.236 1.00 85.56 95 PHE A N 1
ATOM 772 C CA . PHE A 1 95 ? 4.738 -10.814 -2.018 1.00 85.56 95 PHE A CA 1
ATOM 773 C C . PHE A 1 95 ? 4.439 -10.912 -3.523 1.00 85.56 95 PHE A C 1
ATOM 775 O O . PHE A 1 95 ? 5.100 -10.255 -4.334 1.00 85.56 95 PHE A O 1
ATOM 782 N N . VAL A 1 96 ? 3.492 -11.753 -3.942 1.00 80.50 96 VAL A N 1
ATOM 783 C CA . VAL A 1 96 ? 3.107 -11.877 -5.353 1.00 80.50 96 VAL A CA 1
ATOM 784 C C . VAL A 1 96 ? 2.123 -10.767 -5.685 1.00 80.50 96 VAL A C 1
ATOM 786 O O . VAL A 1 96 ? 1.070 -10.685 -5.060 1.00 80.50 96 VAL A O 1
ATOM 789 N N . THR A 1 97 ? 2.429 -9.930 -6.678 1.00 80.06 97 THR A N 1
ATOM 790 C CA . THR A 1 97 ? 1.472 -8.919 -7.146 1.00 80.06 97 THR A CA 1
ATOM 791 C C . THR A 1 97 ? 0.769 -9.342 -8.424 1.00 80.06 97 THR A C 1
ATOM 793 O O . THR A 1 97 ? 1.347 -10.002 -9.290 1.00 80.06 97 THR A O 1
ATOM 796 N N . SER A 1 98 ? -0.507 -8.980 -8.536 1.00 74.38 98 SER A N 1
ATOM 797 C CA . SER A 1 98 ? -1.230 -9.067 -9.796 1.00 74.38 98 SER A CA 1
ATOM 798 C C . SER A 1 98 ? -0.746 -7.953 -10.709 1.00 74.38 98 SER A C 1
ATOM 800 O O . SER A 1 98 ? -0.803 -6.772 -10.361 1.00 74.38 98 SER A O 1
ATOM 802 N N . VAL A 1 99 ? -0.271 -8.331 -11.889 1.00 66.38 99 VAL A N 1
ATOM 803 C CA . VAL A 1 99 ? 0.067 -7.359 -12.915 1.00 66.38 99 VAL A CA 1
ATOM 804 C C . VAL A 1 99 ? -1.232 -7.004 -13.623 1.00 66.38 99 VAL A C 1
ATOM 806 O O . VAL A 1 99 ? -1.827 -7.862 -14.272 1.00 66.38 99 VAL A O 1
ATOM 809 N N . GLY A 1 100 ? -1.709 -5.778 -13.406 1.00 62.84 100 GLY A N 1
ATOM 810 C CA . GLY A 1 100 ? -2.991 -5.298 -13.921 1.00 62.84 100 GLY A CA 1
ATOM 811 C C . GLY A 1 100 ? -3.142 -5.426 -15.447 1.00 62.84 100 GLY A C 1
ATOM 812 O O . GLY A 1 100 ? -2.205 -5.808 -16.153 1.00 62.84 100 GLY A O 1
ATOM 813 N N . PRO A 1 101 ? -4.325 -5.091 -15.989 1.00 57.94 101 PRO A N 1
ATOM 814 C CA . PRO A 1 101 ? -4.663 -5.373 -17.383 1.00 57.94 101 PRO A CA 1
ATOM 815 C C . PRO A 1 101 ? -3.911 -4.503 -18.399 1.00 57.94 101 PRO A C 1
ATOM 817 O O . PRO A 1 101 ? -3.986 -4.806 -19.583 1.00 57.94 101 PRO A O 1
ATOM 820 N N . ILE A 1 102 ? -3.207 -3.451 -17.961 1.00 68.69 102 ILE A N 1
ATOM 821 C CA . ILE A 1 102 ? -2.518 -2.477 -18.822 1.00 68.69 102 ILE A CA 1
ATOM 822 C C . ILE A 1 102 ? -1.161 -3.058 -19.264 1.00 68.69 102 ILE A C 1
ATOM 824 O O . ILE A 1 102 ? -0.240 -3.134 -18.440 1.00 68.69 102 ILE A O 1
ATOM 828 N N . PRO A 1 103 ? -1.000 -3.487 -20.531 1.00 72.31 103 PRO A N 1
ATOM 829 C CA . PRO A 1 103 ? 0.210 -4.174 -20.985 1.00 72.31 103 PRO A CA 1
ATOM 830 C C . PRO A 1 103 ? 1.475 -3.313 -20.896 1.00 72.31 103 PRO A C 1
ATOM 832 O O . PRO A 1 103 ? 2.547 -3.832 -20.591 1.00 72.31 103 PRO A O 1
ATOM 835 N N . GLU A 1 104 ? 1.356 -2.004 -21.102 1.00 72.69 104 GLU A N 1
ATOM 836 C CA . GLU A 1 104 ? 2.464 -1.044 -21.090 1.00 72.69 104 GLU A CA 1
ATOM 837 C C . GLU A 1 104 ? 3.074 -0.909 -19.690 1.00 72.69 104 GLU A C 1
ATOM 839 O O . GLU A 1 104 ? 4.288 -0.789 -19.533 1.00 72.69 104 GLU A O 1
ATOM 844 N N . LEU A 1 105 ? 2.240 -1.015 -18.653 1.00 71.88 105 LEU A N 1
ATOM 845 C CA . LEU A 1 105 ? 2.675 -0.949 -17.260 1.00 71.88 105 LEU A CA 1
ATOM 846 C C . LEU A 1 105 ? 3.165 -2.300 -16.735 1.00 71.88 105 LEU A C 1
ATOM 848 O O . LEU A 1 105 ? 3.789 -2.351 -15.678 1.00 71.88 105 LEU A O 1
ATOM 852 N N . ARG A 1 106 ? 2.942 -3.405 -17.462 1.00 79.75 106 ARG A N 1
ATOM 853 C CA . ARG A 1 106 ? 3.257 -4.757 -16.978 1.00 79.75 106 ARG A CA 1
ATOM 854 C C . ARG A 1 106 ? 4.714 -4.910 -16.556 1.00 79.75 106 ARG A C 1
ATOM 856 O O . ARG A 1 106 ? 4.983 -5.456 -15.489 1.00 79.75 106 ARG A O 1
ATOM 863 N N . ARG A 1 107 ? 5.649 -4.440 -17.387 1.00 85.12 107 ARG A N 1
ATOM 864 C CA . ARG A 1 107 ? 7.089 -4.550 -17.101 1.00 85.12 107 ARG A CA 1
ATOM 865 C C . ARG A 1 107 ? 7.454 -3.784 -15.831 1.00 85.12 107 ARG A C 1
ATOM 867 O O . ARG A 1 107 ? 8.104 -4.343 -14.957 1.00 85.12 107 ARG A O 1
ATOM 874 N N . HIS A 1 108 ? 6.973 -2.553 -15.716 1.00 83.94 108 HIS A N 1
ATOM 875 C CA . HIS A 1 108 ? 7.231 -1.703 -14.561 1.00 83.94 108 HIS A CA 1
ATOM 876 C C . HIS A 1 108 ? 6.618 -2.253 -13.273 1.00 83.94 108 HIS A C 1
ATOM 878 O O . HIS A 1 108 ? 7.255 -2.236 -12.230 1.00 83.94 108 HIS A O 1
ATOM 884 N N . MET A 1 109 ? 5.412 -2.815 -13.340 1.00 83.56 109 MET A N 1
ATOM 885 C CA . MET A 1 109 ? 4.770 -3.434 -12.178 1.00 83.56 109 MET A CA 1
ATOM 886 C C . MET A 1 109 ? 5.547 -4.661 -11.681 1.00 83.56 109 MET A C 1
ATOM 888 O O . MET A 1 109 ? 5.685 -4.848 -10.473 1.00 83.56 109 MET A O 1
ATOM 892 N N . LEU A 1 110 ? 6.092 -5.474 -12.594 1.00 88.19 110 LEU A N 1
ATOM 893 C CA . LEU A 1 110 ? 6.962 -6.602 -12.240 1.00 88.19 110 LEU A CA 1
ATOM 894 C C . LEU A 1 110 ? 8.276 -6.135 -11.606 1.00 88.19 110 LEU A C 1
ATOM 896 O O . LEU A 1 110 ? 8.707 -6.699 -10.603 1.00 88.19 110 LEU A O 1
ATOM 900 N N . GLU A 1 111 ? 8.887 -5.089 -12.159 1.00 90.81 111 GLU A N 1
ATOM 901 C CA . GLU A 1 111 ? 10.093 -4.474 -11.602 1.00 90.81 111 GLU A CA 1
ATOM 902 C C . GLU A 1 111 ? 9.831 -3.921 -10.195 1.00 90.81 111 GLU A C 1
ATOM 904 O O . GLU A 1 111 ? 10.546 -4.257 -9.252 1.00 90.81 111 GLU A O 1
ATOM 909 N N . CYS A 1 112 ? 8.743 -3.174 -10.012 1.00 91.00 112 CYS A N 1
ATOM 910 C CA . CYS A 1 112 ? 8.356 -2.654 -8.706 1.00 91.00 112 CYS A CA 1
ATOM 911 C C . CYS A 1 112 ? 8.035 -3.755 -7.699 1.00 91.00 112 CYS A C 1
ATOM 913 O O . CYS A 1 112 ? 8.365 -3.619 -6.523 1.00 91.00 112 CYS A O 1
ATOM 915 N N . ASN A 1 113 ? 7.435 -4.866 -8.132 1.00 92.31 113 ASN A N 1
ATOM 916 C CA . ASN A 1 113 ? 7.236 -6.024 -7.268 1.00 92.31 113 ASN A CA 1
ATOM 917 C C . ASN A 1 113 ? 8.564 -6.608 -6.780 1.00 92.31 113 ASN A C 1
ATOM 919 O O . ASN A 1 113 ? 8.689 -6.926 -5.598 1.00 92.31 113 ASN A O 1
ATOM 923 N N . HIS A 1 114 ? 9.537 -6.741 -7.683 1.00 93.50 114 HIS A N 1
ATOM 924 C CA . HIS A 1 114 ? 10.861 -7.254 -7.355 1.00 93.50 114 HIS A CA 1
ATOM 925 C C . HIS A 1 114 ? 11.583 -6.332 -6.367 1.00 93.50 114 HIS A C 1
ATOM 927 O O . HIS A 1 114 ? 11.973 -6.791 -5.295 1.00 93.50 114 HIS A O 1
ATOM 933 N N . VAL A 1 115 ? 11.660 -5.030 -6.665 1.00 94.06 115 VAL A N 1
ATOM 934 C CA . VAL A 1 115 ? 12.275 -4.021 -5.785 1.00 94.06 115 VAL A CA 1
ATOM 935 C C . VAL A 1 115 ? 11.627 -4.025 -4.400 1.00 94.06 115 VAL A C 1
ATOM 937 O O . VAL A 1 115 ? 12.321 -4.043 -3.384 1.00 94.06 115 VAL A O 1
ATOM 940 N N . ALA A 1 116 ? 10.295 -4.061 -4.343 1.00 94.69 116 ALA A N 1
ATOM 941 C CA . ALA A 1 116 ? 9.568 -4.058 -3.081 1.00 94.69 116 ALA A CA 1
ATOM 942 C C . ALA A 1 116 ? 9.799 -5.325 -2.252 1.00 94.69 116 ALA A C 1
ATOM 944 O O . ALA A 1 116 ? 9.925 -5.244 -1.029 1.00 94.69 116 ALA A O 1
ATOM 945 N N . ARG A 1 117 ? 9.877 -6.491 -2.903 1.00 94.81 117 ARG A N 1
ATOM 946 C CA . ARG A 1 117 ? 10.156 -7.771 -2.241 1.00 94.81 117 ARG A CA 1
ATOM 947 C C . ARG A 1 117 ? 11.567 -7.798 -1.663 1.00 94.81 117 ARG A C 1
ATOM 949 O O . ARG A 1 117 ? 11.726 -8.119 -0.488 1.00 94.81 117 ARG A O 1
ATOM 956 N N . GLU A 1 118 ? 12.565 -7.426 -2.462 1.00 94.56 118 GLU A N 1
ATOM 957 C CA . GLU A 1 118 ? 13.962 -7.355 -2.020 1.00 94.56 118 GLU A CA 1
ATOM 958 C C . GLU A 1 118 ? 14.114 -6.398 -0.836 1.00 94.56 118 GLU A C 1
ATOM 960 O O . GLU A 1 118 ? 14.722 -6.749 0.177 1.00 94.56 118 GLU A O 1
ATOM 965 N N . TRP A 1 119 ? 13.491 -5.217 -0.918 1.00 93.94 119 TRP A N 1
ATOM 966 C CA . TRP A 1 119 ? 13.478 -4.241 0.169 1.00 93.94 119 TRP A CA 1
ATOM 967 C C . TRP A 1 119 ? 12.886 -4.823 1.456 1.00 93.94 119 TRP A C 1
ATOM 969 O O . TRP A 1 119 ? 13.517 -4.760 2.511 1.00 93.94 119 TRP A O 1
ATOM 979 N N . ALA A 1 120 ? 11.702 -5.436 1.372 1.00 94.38 120 ALA A N 1
ATOM 980 C CA . ALA A 1 120 ? 11.025 -5.992 2.536 1.00 94.38 120 ALA A CA 1
ATOM 981 C C . ALA A 1 120 ? 11.861 -7.086 3.221 1.00 94.38 120 ALA A C 1
ATOM 983 O O . ALA A 1 120 ? 12.019 -7.070 4.445 1.00 94.38 120 ALA A O 1
ATOM 984 N N . HIS A 1 121 ? 12.453 -8.007 2.457 1.00 94.69 121 HIS A N 1
ATOM 985 C CA . HIS A 1 121 ? 13.293 -9.063 3.026 1.00 94.69 121 HIS A CA 1
ATOM 986 C C . HIS A 1 121 ? 14.574 -8.522 3.658 1.00 94.69 121 HIS A C 1
ATOM 988 O O . HIS A 1 121 ? 14.886 -8.881 4.791 1.00 94.69 121 HIS A O 1
ATOM 994 N N . SER A 1 122 ? 15.287 -7.641 2.957 1.00 93.44 122 SER A N 1
ATOM 995 C CA . SER A 1 122 ? 16.589 -7.139 3.410 1.00 93.44 122 SER A CA 1
ATOM 996 C C . SER A 1 122 ? 16.499 -6.154 4.579 1.00 93.44 122 SER A C 1
ATOM 998 O O . SER A 1 122 ? 17.359 -6.182 5.454 1.00 93.44 122 SER A O 1
ATOM 1000 N N . HIS A 1 123 ? 15.467 -5.305 4.626 1.00 90.00 123 HIS A N 1
ATOM 1001 C CA . HIS A 1 123 ? 15.389 -4.206 5.599 1.00 90.00 123 HIS A CA 1
ATOM 1002 C C . HIS A 1 123 ? 14.390 -4.446 6.731 1.00 90.00 123 HIS A C 1
ATOM 1004 O O . HIS A 1 123 ? 14.454 -3.768 7.754 1.00 90.00 123 HIS A O 1
ATOM 1010 N N . SER A 1 124 ? 13.453 -5.383 6.564 1.00 90.19 124 SER A N 1
ATOM 1011 C CA . SER A 1 124 ? 12.329 -5.544 7.497 1.00 90.19 124 SER A CA 1
ATOM 1012 C C . SER A 1 124 ? 11.963 -6.991 7.810 1.00 90.19 124 SER A C 1
ATOM 1014 O O . SER A 1 124 ? 10.881 -7.250 8.326 1.00 90.19 124 SER A O 1
ATOM 1016 N N . ASN A 1 125 ? 12.851 -7.944 7.504 1.00 93.00 125 ASN A N 1
ATOM 1017 C CA . ASN A 1 125 ? 12.620 -9.372 7.741 1.00 93.00 125 ASN A CA 1
ATOM 1018 C C . ASN A 1 125 ? 11.309 -9.888 7.105 1.00 93.00 125 ASN A C 1
ATOM 1020 O O . ASN A 1 125 ? 10.611 -10.729 7.666 1.00 93.00 125 ASN A O 1
ATOM 1024 N N . GLY A 1 126 ? 10.963 -9.358 5.928 1.00 91.56 126 GLY A N 1
ATOM 1025 C CA . GLY A 1 126 ? 9.748 -9.728 5.205 1.00 91.56 126 GLY A CA 1
ATOM 1026 C C . GLY A 1 126 ? 8.465 -9.066 5.722 1.00 91.56 126 GLY A C 1
ATOM 1027 O O . GLY A 1 126 ? 7.400 -9.671 5.625 1.00 91.56 126 GLY A O 1
ATOM 1028 N N . ASP A 1 127 ? 8.523 -7.842 6.254 1.00 94.44 127 ASP A N 1
ATOM 1029 C CA . ASP A 1 127 ? 7.315 -7.089 6.606 1.00 94.44 127 ASP A CA 1
ATOM 1030 C C . ASP A 1 127 ? 6.537 -6.682 5.336 1.00 94.44 127 ASP A C 1
ATOM 1032 O O . ASP A 1 127 ? 7.001 -5.906 4.494 1.00 94.44 127 ASP A O 1
ATOM 1036 N N . GLU A 1 128 ? 5.317 -7.204 5.183 1.00 94.38 128 GLU A N 1
ATOM 1037 C CA . GLU A 1 128 ? 4.449 -6.878 4.049 1.00 94.38 128 GLU A CA 1
ATOM 1038 C C . GLU A 1 128 ? 3.952 -5.418 4.063 1.00 94.38 128 GLU A C 1
ATOM 1040 O O . GLU A 1 128 ? 3.578 -4.893 3.012 1.00 94.38 128 GLU A O 1
ATOM 1045 N N . CYS A 1 129 ? 3.955 -4.730 5.209 1.00 95.25 129 CYS A N 1
ATOM 1046 C CA . CYS A 1 129 ? 3.694 -3.293 5.259 1.00 95.25 129 CYS A CA 1
ATOM 1047 C C . CYS A 1 129 ? 4.841 -2.517 4.593 1.00 95.25 129 CYS A C 1
ATOM 1049 O O . CYS A 1 129 ? 4.601 -1.630 3.772 1.00 95.25 129 CYS A O 1
ATOM 1051 N N . GLU A 1 130 ? 6.094 -2.877 4.882 1.00 95.62 130 GLU A N 1
ATOM 1052 C CA . GLU A 1 130 ? 7.259 -2.263 4.229 1.00 95.62 130 GLU A CA 1
ATOM 1053 C C . GLU A 1 130 ? 7.308 -2.593 2.734 1.00 95.62 130 GLU A C 1
ATOM 1055 O O . GLU A 1 130 ? 7.630 -1.722 1.920 1.00 95.62 130 GLU A O 1
ATOM 1060 N N . PHE A 1 131 ? 6.888 -3.804 2.350 1.00 94.81 131 PHE A N 1
ATOM 1061 C CA . PHE A 1 131 ? 6.637 -4.137 0.947 1.00 94.81 131 PHE A CA 1
ATOM 1062 C C . PHE A 1 131 ? 5.624 -3.174 0.314 1.00 94.81 131 PHE A C 1
ATOM 1064 O O . PHE A 1 131 ? 5.898 -2.610 -0.743 1.00 94.81 131 PHE A O 1
ATOM 1071 N N . ALA A 1 132 ? 4.456 -2.973 0.938 1.00 93.56 132 ALA A N 1
ATOM 1072 C CA . ALA A 1 132 ? 3.385 -2.151 0.373 1.00 93.56 132 ALA A CA 1
ATOM 1073 C C . ALA A 1 132 ? 3.843 -0.707 0.123 1.00 93.56 132 ALA A C 1
ATOM 1075 O O . ALA A 1 132 ? 3.530 -0.124 -0.919 1.00 93.56 132 ALA A O 1
ATOM 1076 N N . TRP A 1 133 ? 4.637 -0.158 1.042 1.00 93.81 133 TRP A N 1
ATOM 1077 C CA . TRP A 1 133 ? 5.267 1.146 0.870 1.00 93.81 133 TRP A CA 1
ATOM 1078 C C . TRP A 1 133 ? 6.275 1.168 -0.283 1.00 93.81 133 TRP A C 1
ATOM 1080 O O . TRP A 1 133 ? 6.179 2.020 -1.167 1.00 93.81 133 TRP A O 1
ATOM 1090 N N . SER A 1 134 ? 7.225 0.231 -0.298 1.00 94.12 134 SER A N 1
ATOM 1091 C CA . SER A 1 134 ? 8.257 0.178 -1.340 1.00 94.12 134 SER A CA 1
ATOM 1092 C C . SER A 1 134 ? 7.640 0.002 -2.736 1.00 94.12 134 SER A C 1
ATOM 1094 O O . SER A 1 134 ? 8.027 0.681 -3.691 1.00 94.12 134 SER A O 1
ATOM 1096 N N . PHE A 1 135 ? 6.591 -0.820 -2.833 1.00 92.06 135 PHE A N 1
ATOM 1097 C CA . PHE A 1 135 ? 5.820 -1.018 -4.056 1.00 92.06 135 PHE A CA 1
ATOM 1098 C C . PHE A 1 135 ? 5.130 0.271 -4.513 1.00 92.06 135 PHE A C 1
ATOM 1100 O O . PHE A 1 135 ? 5.298 0.672 -5.665 1.00 92.06 135 PHE A O 1
ATOM 1107 N N . TYR A 1 136 ? 4.414 0.953 -3.610 1.00 90.94 136 TYR A N 1
ATOM 1108 C CA . TYR A 1 136 ? 3.792 2.248 -3.900 1.00 90.94 136 TYR A CA 1
ATOM 1109 C C . TYR A 1 136 ? 4.817 3.255 -4.426 1.00 90.94 136 TYR A C 1
ATOM 1111 O O . TYR A 1 136 ? 4.594 3.877 -5.463 1.00 90.94 136 TYR A O 1
ATOM 1119 N N . ASN A 1 137 ? 5.952 3.397 -3.736 1.00 90.75 137 ASN A N 1
ATOM 1120 C CA . ASN A 1 137 ? 6.971 4.377 -4.087 1.00 90.75 137 ASN A CA 1
ATOM 1121 C C . ASN A 1 137 ? 7.554 4.114 -5.485 1.00 90.75 137 ASN A C 1
ATOM 1123 O O . ASN A 1 137 ? 7.674 5.041 -6.283 1.00 90.75 137 ASN A O 1
ATOM 1127 N N . CYS A 1 138 ? 7.847 2.855 -5.820 1.00 90.75 138 CYS A N 1
ATOM 1128 C CA . CYS A 1 138 ? 8.335 2.500 -7.152 1.00 90.75 138 CYS A CA 1
ATOM 1129 C C . CYS A 1 138 ? 7.303 2.791 -8.254 1.00 90.75 138 CYS A C 1
ATOM 1131 O O . CYS A 1 138 ? 7.637 3.396 -9.280 1.00 90.75 138 CYS A O 1
ATOM 1133 N N . VAL A 1 139 ? 6.040 2.403 -8.042 1.00 86.50 139 VAL A N 1
ATOM 1134 C CA . VAL A 1 139 ? 4.967 2.645 -9.020 1.00 86.50 139 VAL A CA 1
ATOM 1135 C C . VAL A 1 139 ? 4.753 4.144 -9.203 1.00 86.50 139 VAL A C 1
ATOM 1137 O O . VAL A 1 139 ? 4.708 4.623 -10.335 1.00 86.50 139 VAL A O 1
ATOM 1140 N N . HIS A 1 140 ? 4.696 4.900 -8.106 1.00 85.62 140 HIS A N 1
ATOM 1141 C CA . HIS A 1 140 ? 4.537 6.348 -8.135 1.00 85.62 140 HIS A CA 1
ATOM 1142 C C . HIS A 1 140 ? 5.670 7.028 -8.913 1.00 85.62 140 HIS A C 1
ATOM 1144 O O . HIS A 1 140 ? 5.402 7.812 -9.820 1.00 85.62 140 HIS A O 1
ATOM 1150 N N . GLN A 1 141 ? 6.930 6.681 -8.635 1.00 85.00 141 GLN A N 1
ATOM 1151 C CA . GLN A 1 141 ? 8.079 7.223 -9.366 1.00 85.00 141 GLN A CA 1
ATOM 1152 C C . GLN A 1 141 ? 8.049 6.871 -10.855 1.00 85.00 141 GLN A C 1
ATOM 1154 O O . GLN A 1 141 ? 8.419 7.698 -11.686 1.00 85.00 141 GLN A O 1
ATOM 1159 N N . THR A 1 142 ? 7.605 5.664 -11.203 1.00 79.44 142 THR A N 1
ATOM 1160 C CA . THR A 1 142 ? 7.478 5.254 -12.604 1.00 79.44 142 THR A 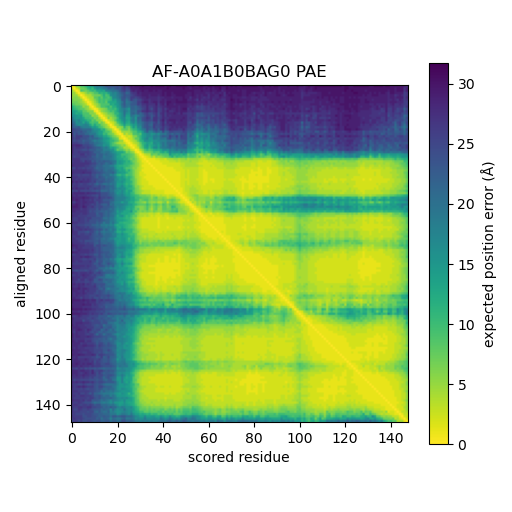CA 1
ATOM 1161 C C . THR A 1 142 ? 6.428 6.085 -13.330 1.00 79.44 142 THR A C 1
ATOM 1163 O O . THR A 1 142 ? 6.707 6.626 -14.394 1.00 79.44 142 THR A O 1
ATOM 1166 N N . VAL A 1 143 ? 5.245 6.244 -12.733 1.00 75.44 143 VAL A N 1
ATOM 1167 C CA . VAL A 1 143 ? 4.162 7.047 -13.313 1.00 75.44 143 VAL A CA 1
ATOM 1168 C C . VAL A 1 143 ? 4.583 8.509 -13.458 1.00 75.44 143 VAL A C 1
ATOM 1170 O O . VAL A 1 143 ? 4.360 9.097 -14.512 1.00 75.44 143 VAL A O 1
ATOM 1173 N N . MET A 1 144 ? 5.253 9.079 -12.452 1.00 74.31 144 MET A N 1
ATOM 1174 C CA . MET A 1 144 ? 5.756 10.454 -12.523 1.00 74.31 144 MET A CA 1
ATOM 1175 C C . MET A 1 144 ? 6.755 10.643 -13.671 1.00 74.31 144 MET A C 1
ATOM 1177 O O . MET A 1 144 ? 6.638 11.617 -14.404 1.00 74.31 144 MET A O 1
ATOM 1181 N N . LYS A 1 145 ? 7.671 9.688 -13.891 1.00 71.69 145 LYS A N 1
ATOM 1182 C CA . LYS A 1 145 ? 8.615 9.716 -15.024 1.00 71.69 145 LYS A CA 1
ATOM 1183 C C . LYS A 1 145 ? 7.942 9.608 -16.393 1.00 71.69 145 LYS A C 1
ATOM 1185 O O . LYS A 1 145 ? 8.520 10.049 -17.373 1.00 71.69 145 LYS A O 1
ATOM 1190 N N . CYS A 1 146 ? 6.769 8.985 -16.486 1.00 63.84 146 CYS A N 1
ATOM 1191 C CA . CYS A 1 146 ? 6.019 8.911 -17.743 1.00 63.84 146 CYS A CA 1
ATOM 1192 C C . CYS A 1 146 ? 5.255 10.208 -18.058 1.00 63.84 146 CYS A C 1
ATOM 1194 O O . CYS A 1 146 ? 4.812 10.388 -19.189 1.00 63.84 146 CYS A O 1
ATOM 1196 N N . ILE A 1 147 ? 5.056 11.069 -17.057 1.00 57.06 147 ILE A N 1
ATOM 1197 C CA . ILE A 1 147 ? 4.261 12.300 -1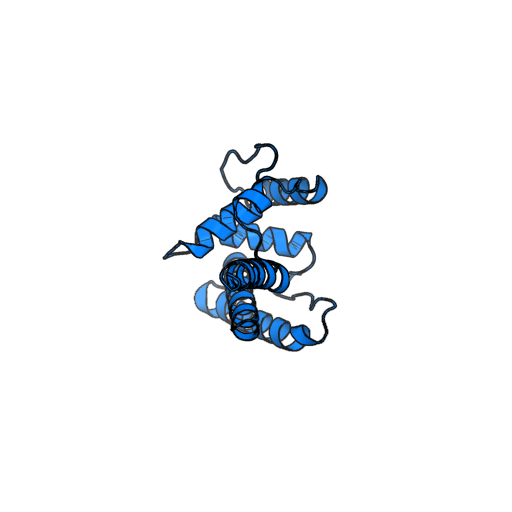7.137 1.00 57.06 147 ILE A CA 1
ATOM 1198 C C . ILE A 1 147 ? 5.137 13.540 -17.389 1.00 57.06 147 ILE A C 1
ATOM 1200 O O . ILE A 1 147 ? 4.671 14.490 -18.019 1.00 57.06 147 ILE A O 1
ATOM 1204 N N . THR A 1 148 ? 6.370 13.544 -16.878 1.00 49.72 148 THR A N 1
ATOM 1205 C CA . THR A 1 148 ? 7.372 14.611 -17.057 1.00 49.72 148 THR A CA 1
ATOM 1206 C C . THR A 1 148 ? 8.298 14.336 -18.227 1.00 49.72 148 THR A C 1
ATOM 1208 O O . THR A 1 148 ? 8.574 15.286 -18.989 1.00 49.72 148 THR A O 1
#

Sequence (148 aa):
MQSWFLLLIIGQTVTIILGVKPMVQRYNDTIGPETQRIEKECLKEESIPGNFDLPHYSVTEHFLGQIQHATVIPKNAKCFFRCWYKKYGILKSNFVTSVGPIPELRRHMLECNHVAREWAHSHSNGDECEFAWSFYNCVHQTVMKCIT

InterPro domains:
  IPR006170 Pheromone/general odorant binding protein [PF01395] (34-141)
  IPR036728 Pheromone/general odorant binding protein superfamily [G3DSA:1.10.238.20] (17-142)
  IPR036728 Pheromone/general odorant binding protein superfamily [SSF47565] (36-144)

Solvent-accessible surface area (backbone atoms only — not comparable to full-atom values): 8494 Å² total; per-residue (Å²): 135,92,78,67,69,61,60,58,53,54,62,55,50,55,42,66,77,66,69,58,67,54,73,74,56,54,57,67,43,78,69,48,72,66,58,53,50,52,49,53,49,24,36,61,74,64,68,50,86,78,91,73,91,48,89,61,56,53,65,65,57,52,39,50,54,48,51,78,74,40,96,68,72,54,67,63,46,21,34,38,46,32,44,48,30,41,77,73,54,37,37,51,78,93,72,40,62,54,69,65,92,52,72,86,52,34,64,57,49,53,50,22,40,50,55,10,45,54,46,10,45,76,78,50,78,56,34,56,29,55,20,34,42,42,28,49,51,43,48,51,54,52,53,51,63,76,73,109

pLDDT: mean 77.6, std 18.7, range [37.22, 96.56]

Foldseek 3Di:
DDDPVVVVVVVVVLCVVLVPDPPVVLLVDQDDPVQVVQLVVQCVVLVPDDDQPDGSGHPLVVQVVCVVPDPDRDLSSLSSLLSSCVVVQQADPPLDGDQDPDPVCNVQLVVQSVQLQVCCCPPPVNDSSSSSVSSVVSSVVVSVVVSD

Nearest PDB structures (foldseek):
  5dic-assembly1_A  TM=6.097E-01  e=1.800E-03  Phormia regina
  6hhe-assembly1_A  TM=5.816E-01  e=5.424E-03  Ceratitis capitata
  6qq4-assembly2_B  TM=5.899E-01  e=1.257E-02  Drosophila melanogaster
  6dyb-assembly2_C  TM=3.354E-01  e=3.655E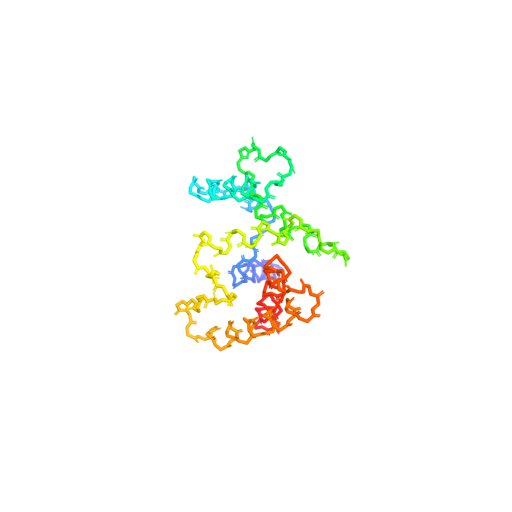+00  Escherichia coli